Protein AF-A0A7J2I4T4-F1 (afdb_monomer_lite)

Radius of gyration: 37.4 Å; chains: 1; bounding box: 77×26×112 Å

Sequence (108 aa):
MDVRVFKGRRGITGLETAIILIAFVIVASVFAFTVLNMGFLTTQTAQSTIQSGTQQAASSIQLAGAVIAYDTNDDDKVDKIEIYVKLSPGKQAVDLSEGKLIVSYTNA

Secondary structure (DSSP, 8-state):
------------HHHHHHHHHHHHHHHHHHHHHHHHHHHHHHHHHHHHHHHHHHHHHH--EEEEEEEEEE-SSSSSS--EEEEEEEE-TT-------TTT--------

Foldseek 3Di:
DDDDDPPDDDDCVVVVVVVVVVVVVVVVVVVVVVVVVVVVVVVVVVVVVVVVVLLVVQFDKDWDDDWDFDDDDPPPDTPDIDTHIDGHPVPRDDDPDPPPDDDDDDDD

pLDDT: mean 86.08, std 11.53, range [45.41, 97.75]

Structure (mmCIF, N/CA/C/O backbone):
data_AF-A0A7J2I4T4-F1
#
_entry.id   AF-A0A7J2I4T4-F1
#
loop_
_atom_site.group_PDB
_atom_site.id
_atom_site.type_symbol
_atom_site.label_atom_id
_atom_site.label_alt_id
_atom_site.label_comp_id
_atom_site.label_asym_id
_atom_site.label_entity_id
_atom_site.label_seq_id
_atom_site.pdbx_PDB_ins_code
_atom_site.Cartn_x
_atom_site.Cartn_y
_atom_site.Cartn_z
_atom_site.occupancy
_atom_site.B_iso_or_equiv
_atom_site.auth_seq_id
_atom_site.auth_comp_id
_atom_site.auth_asym_id
_atom_site.auth_atom_id
_atom_site.pdbx_PDB_model_num
ATOM 1 N N . MET A 1 1 ? -43.041 -12.199 77.133 1.00 45.41 1 MET A N 1
ATOM 2 C CA . MET A 1 1 ? -42.011 -11.627 76.241 1.00 45.41 1 MET A CA 1
ATOM 3 C C . MET A 1 1 ? -42.693 -11.333 74.922 1.00 45.41 1 MET A C 1
ATOM 5 O O . MET A 1 1 ? -43.063 -12.266 74.228 1.00 45.41 1 MET A O 1
ATOM 9 N N . ASP A 1 2 ? -42.978 -10.061 74.662 1.00 45.47 2 ASP A N 1
ATOM 10 C CA . ASP A 1 2 ? -43.795 -9.622 73.530 1.00 45.47 2 ASP A CA 1
ATOM 11 C C . ASP A 1 2 ? -42.860 -9.108 72.424 1.00 45.47 2 ASP A C 1
ATOM 13 O O . ASP A 1 2 ? -42.199 -8.078 72.584 1.00 45.47 2 ASP A O 1
ATOM 17 N N . VAL A 1 3 ? -42.708 -9.884 71.349 1.00 55.00 3 VAL A N 1
ATOM 18 C CA . VAL A 1 3 ? -41.794 -9.571 70.241 1.00 55.00 3 VAL A CA 1
ATOM 19 C C . VAL A 1 3 ? -42.540 -8.710 69.228 1.00 55.00 3 VAL A C 1
ATOM 21 O O . VAL A 1 3 ? -43.280 -9.201 68.379 1.00 55.00 3 VAL A O 1
ATOM 24 N N . ARG A 1 4 ? -42.329 -7.393 69.304 1.00 60.44 4 ARG A N 1
ATOM 25 C CA . ARG A 1 4 ? -42.817 -6.440 68.301 1.00 60.44 4 ARG A CA 1
ATOM 26 C C . ARG A 1 4 ? -41.905 -6.470 67.074 1.00 60.44 4 ARG A C 1
ATOM 28 O O . ARG A 1 4 ? -40.789 -5.961 67.107 1.00 60.44 4 ARG A O 1
ATOM 35 N N . VAL A 1 5 ? -42.392 -7.050 65.980 1.00 64.00 5 VAL A N 1
ATOM 36 C CA . VAL A 1 5 ? -41.721 -7.027 64.672 1.00 64.00 5 VAL A CA 1
ATOM 37 C C . VAL A 1 5 ? -41.942 -5.659 64.019 1.00 64.00 5 VAL A C 1
ATOM 39 O O . VAL A 1 5 ? -43.061 -5.310 63.643 1.00 64.00 5 VAL A O 1
ATOM 42 N N . PHE A 1 6 ? -40.873 -4.874 63.867 1.00 59.88 6 PHE A N 1
ATOM 43 C CA . PHE A 1 6 ? -40.893 -3.620 63.111 1.00 59.88 6 PHE A CA 1
ATOM 44 C C . PHE A 1 6 ? -41.103 -3.907 61.617 1.00 59.88 6 PHE A C 1
ATOM 46 O O . PHE A 1 6 ? -40.205 -4.363 60.911 1.00 59.88 6 PHE A O 1
ATOM 53 N N . LYS A 1 7 ? -42.303 -3.613 61.112 1.00 63.28 7 LYS A N 1
ATOM 54 C CA . LYS A 1 7 ? -42.648 -3.687 59.686 1.00 63.28 7 LYS A CA 1
ATOM 55 C C . LYS A 1 7 ? -42.208 -2.384 59.000 1.00 63.28 7 LYS A C 1
ATOM 57 O O . LYS A 1 7 ? -43.015 -1.497 58.748 1.00 63.28 7 LYS A O 1
ATOM 62 N N . GLY A 1 8 ? -40.904 -2.231 58.771 1.00 61.56 8 GLY A N 1
ATOM 63 C CA . GLY A 1 8 ? -40.309 -1.029 58.180 1.00 61.56 8 GLY A CA 1
ATOM 64 C C . GLY A 1 8 ? -39.909 -1.205 56.713 1.00 61.56 8 GLY A C 1
ATOM 65 O O . GLY A 1 8 ? -38.981 -1.944 56.419 1.00 61.56 8 GLY A O 1
ATOM 66 N N . ARG A 1 9 ? -40.568 -0.449 55.821 1.00 64.06 9 ARG A N 1
ATOM 67 C CA . ARG A 1 9 ? -40.080 0.009 54.498 1.00 64.06 9 ARG A CA 1
ATOM 68 C C . ARG A 1 9 ? -39.808 -1.073 53.436 1.00 64.06 9 ARG A C 1
ATOM 70 O O . ARG A 1 9 ? -38.677 -1.322 53.042 1.00 64.06 9 ARG A O 1
ATOM 77 N N . ARG A 1 10 ? -40.882 -1.622 52.862 1.00 61.34 10 ARG A N 1
ATOM 78 C CA . ARG A 1 10 ? -40.864 -2.306 51.554 1.00 61.34 10 ARG A CA 1
ATOM 79 C C . ARG A 1 10 ? -41.648 -1.468 50.542 1.00 61.34 10 ARG A C 1
ATOM 81 O O . ARG A 1 10 ? -42.846 -1.669 50.396 1.00 61.34 10 ARG A O 1
ATOM 88 N N . GLY A 1 11 ? -41.003 -0.484 49.917 1.00 61.66 11 GLY A N 1
ATOM 89 C CA . GLY A 1 11 ? -41.691 0.400 48.964 1.00 61.66 11 GLY A CA 1
ATOM 90 C C . GLY A 1 11 ? -40.820 1.408 48.210 1.00 61.66 11 GLY A C 1
ATOM 91 O O . GLY A 1 11 ? -41.341 2.444 47.820 1.00 61.66 11 GLY A O 1
ATOM 92 N N . ILE A 1 12 ? -39.512 1.160 48.043 1.00 62.72 12 ILE A N 1
ATOM 93 C CA . ILE A 1 12 ? -38.582 2.116 47.388 1.00 62.72 12 ILE A CA 1
ATOM 94 C C . ILE A 1 12 ? -37.738 1.462 46.267 1.00 62.72 12 ILE A C 1
ATOM 96 O O . ILE A 1 12 ? -37.098 2.152 45.481 1.00 62.72 12 ILE A O 1
ATOM 100 N N . THR A 1 13 ? -37.835 0.144 46.069 1.00 75.88 13 THR A N 1
ATOM 101 C CA . THR A 1 13 ? -36.988 -0.594 45.110 1.00 75.88 13 THR A CA 1
ATOM 102 C C . THR A 1 13 ? -37.237 -0.237 43.636 1.00 75.88 13 THR A C 1
ATOM 104 O O . THR A 1 13 ? -36.400 -0.521 42.782 1.00 75.88 13 THR A O 1
ATOM 107 N N . GLY A 1 14 ? -38.375 0.389 43.307 1.00 82.25 14 GLY A N 1
ATOM 108 C CA . GLY A 1 14 ? -38.704 0.837 41.945 1.00 82.25 14 GLY A CA 1
ATOM 109 C C . GLY A 1 14 ? -37.942 2.091 41.505 1.00 82.25 14 GLY A C 1
ATOM 110 O O . GLY A 1 14 ? -37.525 2.197 40.356 1.00 82.25 14 GLY A O 1
ATOM 111 N N . LEU A 1 15 ? -37.713 3.031 42.427 1.00 84.62 15 LEU A N 1
ATOM 112 C CA . LEU A 1 15 ? -36.935 4.237 42.135 1.00 84.62 15 LEU A CA 1
ATOM 113 C C . LEU A 1 15 ? -35.454 3.882 41.943 1.00 84.62 15 LEU A C 1
ATOM 115 O O . LEU A 1 15 ? -34.813 4.347 41.007 1.00 84.62 15 LEU A O 1
ATOM 119 N N . GLU A 1 16 ? -34.929 3.014 42.808 1.00 84.12 16 GLU A N 1
ATOM 120 C CA . GLU A 1 16 ? -33.537 2.558 42.758 1.00 84.12 16 GLU A CA 1
ATOM 121 C C . GLU A 1 16 ? -33.250 1.786 41.463 1.00 84.12 16 GLU A C 1
ATOM 123 O O . GLU A 1 16 ? -32.250 2.042 40.794 1.00 84.12 16 GLU A O 1
ATOM 128 N N . THR A 1 17 ? -34.167 0.908 41.043 1.00 89.31 17 THR A N 1
ATOM 129 C CA . THR A 1 17 ? -34.049 0.200 39.757 1.00 89.31 17 THR A CA 1
ATOM 130 C C . THR A 1 17 ? -34.174 1.136 38.555 1.00 89.31 17 THR A C 1
ATOM 132 O O . THR A 1 17 ? -33.437 0.961 37.586 1.00 89.31 17 THR A O 1
ATOM 135 N N . ALA A 1 18 ? -35.023 2.167 38.617 1.00 92.00 18 ALA A N 1
ATOM 136 C CA . ALA A 1 18 ? -35.123 3.169 37.555 1.00 92.00 18 ALA A CA 1
ATOM 137 C C . ALA A 1 18 ? -33.825 3.979 37.386 1.00 92.00 18 ALA A C 1
ATOM 139 O O . ALA A 1 18 ? -33.389 4.210 36.259 1.00 92.00 18 ALA A O 1
ATOM 140 N N . ILE A 1 19 ? -33.167 4.362 38.486 1.00 92.12 19 ILE A N 1
ATOM 141 C CA . ILE A 1 19 ? -31.879 5.074 38.445 1.00 92.12 19 ILE A CA 1
ATOM 142 C C . ILE A 1 19 ? -30.794 4.196 37.806 1.00 92.12 19 ILE A C 1
ATOM 144 O O . ILE A 1 19 ? -30.054 4.664 36.939 1.00 92.12 19 ILE A O 1
ATOM 148 N N . ILE A 1 20 ? -30.729 2.913 38.180 1.00 92.69 20 ILE A N 1
ATOM 149 C CA . ILE A 1 20 ? -29.788 1.950 37.587 1.00 92.69 20 ILE A CA 1
ATOM 150 C C . ILE A 1 20 ? -30.050 1.790 36.081 1.00 92.69 20 ILE A C 1
ATOM 152 O O . ILE A 1 20 ? -29.105 1.750 35.294 1.00 92.69 20 ILE A O 1
ATOM 156 N N . LEU A 1 21 ? -31.318 1.752 35.664 1.00 95.00 21 LEU A N 1
ATOM 157 C CA . LEU A 1 21 ? -31.700 1.625 34.257 1.00 95.00 21 LEU A CA 1
ATOM 158 C C . LEU A 1 21 ? -31.268 2.850 33.437 1.00 95.00 21 LEU A C 1
ATOM 160 O O . LEU A 1 21 ? -30.693 2.689 32.363 1.00 95.00 21 LEU A O 1
ATOM 164 N N . ILE A 1 22 ? -31.468 4.065 33.958 1.00 94.94 22 ILE A N 1
ATOM 165 C CA . ILE A 1 22 ? -31.006 5.299 33.301 1.00 94.94 22 ILE A CA 1
ATOM 166 C C . ILE A 1 22 ? -29.479 5.289 33.161 1.00 94.94 22 ILE A C 1
ATOM 168 O O . ILE A 1 22 ? -28.960 5.549 32.075 1.00 94.94 22 ILE A O 1
ATOM 172 N N . ALA A 1 23 ? -28.755 4.939 34.228 1.00 96.25 23 ALA A N 1
ATOM 173 C CA . ALA A 1 23 ? -27.297 4.848 34.193 1.00 96.25 23 ALA A CA 1
ATOM 174 C C . ALA A 1 23 ? -26.813 3.819 33.154 1.00 96.25 23 ALA A C 1
ATOM 176 O O . ALA A 1 23 ? -25.896 4.103 32.383 1.00 96.25 23 ALA A O 1
ATOM 177 N N . PHE A 1 24 ? -27.467 2.658 33.076 1.00 96.31 24 PHE A N 1
ATOM 178 C CA . PHE A 1 24 ? -27.150 1.621 32.096 1.00 96.31 24 PHE A CA 1
ATOM 179 C C . PHE A 1 24 ? -27.355 2.100 30.651 1.00 96.31 24 PHE A C 1
ATOM 181 O O . PHE A 1 24 ? -26.477 1.915 29.808 1.00 96.31 24 PHE A O 1
ATOM 188 N N . VAL A 1 25 ? -28.474 2.775 30.368 1.00 97.12 25 VAL A N 1
ATOM 189 C CA . VAL A 1 25 ? -28.770 3.317 29.031 1.00 97.12 25 VAL A CA 1
ATOM 190 C C . VAL A 1 25 ? -27.765 4.397 28.628 1.00 97.12 25 VAL A C 1
ATOM 192 O O . VAL A 1 25 ? -27.334 4.423 27.474 1.00 97.12 25 VAL A O 1
ATOM 195 N N . ILE A 1 26 ? -27.343 5.262 29.555 1.00 97.44 26 ILE A N 1
ATOM 196 C CA . ILE A 1 26 ? -26.336 6.295 29.274 1.00 97.44 26 ILE A CA 1
ATOM 197 C C . ILE A 1 26 ? -24.994 5.652 28.911 1.00 97.44 26 ILE A C 1
ATOM 199 O O . ILE A 1 26 ? -24.409 6.007 27.889 1.00 97.44 26 ILE A O 1
ATOM 203 N N . VAL A 1 27 ? -24.527 4.674 29.696 1.00 97.31 27 VAL A N 1
ATOM 204 C CA . VAL A 1 27 ? -23.267 3.964 29.413 1.00 97.31 27 VAL A CA 1
ATOM 205 C C . VAL A 1 27 ? -23.337 3.253 28.061 1.00 97.31 27 VAL A C 1
ATOM 207 O O . VAL A 1 27 ? -22.414 3.382 27.257 1.00 97.31 27 VAL A O 1
ATOM 210 N N . ALA A 1 28 ? -24.450 2.572 27.769 1.00 97.75 28 ALA A N 1
ATOM 211 C CA . ALA A 1 28 ? -24.669 1.926 26.478 1.00 97.75 28 ALA A CA 1
ATOM 212 C C . ALA A 1 28 ? -24.659 2.933 25.313 1.00 97.75 28 ALA A C 1
ATOM 214 O O . ALA A 1 28 ? -24.062 2.662 24.274 1.00 97.75 28 ALA A O 1
ATOM 215 N N . SER A 1 29 ? -25.261 4.112 25.493 1.00 96.69 29 SER A N 1
ATOM 216 C CA . SER A 1 29 ? -25.330 5.159 24.463 1.00 96.69 29 SER A CA 1
ATOM 217 C C . SER A 1 29 ? -23.962 5.776 24.170 1.00 96.69 29 SER A C 1
ATOM 219 O O . SER A 1 29 ? -23.590 5.938 23.009 1.00 96.69 29 SER A O 1
ATOM 221 N N . VAL A 1 30 ? -23.181 6.081 25.212 1.00 97.19 30 VAL A N 1
ATOM 222 C CA . VAL A 1 30 ? -21.817 6.614 25.055 1.00 97.19 30 VAL A CA 1
ATOM 223 C C . VAL A 1 30 ? -20.905 5.572 24.408 1.00 97.19 30 VAL A C 1
ATOM 225 O O . VAL A 1 30 ? -20.136 5.911 23.511 1.00 97.19 30 VAL A O 1
ATOM 228 N N . PHE A 1 31 ? -21.027 4.300 24.798 1.00 96.56 31 PHE A N 1
ATOM 229 C CA . PHE A 1 31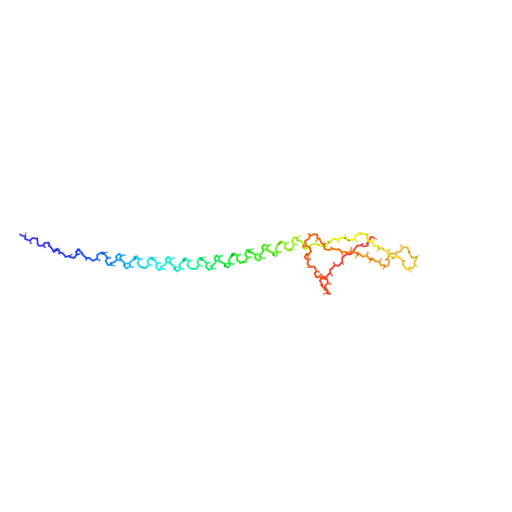 ? -20.283 3.208 24.173 1.00 96.56 31 PHE A CA 1
ATOM 230 C C . PHE A 1 31 ? -20.660 3.016 22.697 1.00 96.56 31 PHE A C 1
ATOM 232 O O . PHE A 1 31 ? -19.784 2.896 21.847 1.00 96.56 31 PHE A O 1
ATOM 239 N N . ALA A 1 32 ? -21.951 3.056 22.357 1.00 96.94 32 ALA A N 1
ATOM 240 C CA . ALA A 1 32 ? -22.393 2.975 20.966 1.00 96.94 32 ALA A CA 1
ATOM 241 C C . ALA A 1 32 ? -21.835 4.135 20.124 1.00 96.94 32 ALA A C 1
ATOM 243 O O . ALA A 1 32 ? -21.363 3.918 19.010 1.00 96.94 32 ALA A O 1
ATOM 244 N N . PHE A 1 33 ? -21.823 5.356 20.665 1.00 96.19 33 PHE A N 1
ATOM 245 C CA . PHE A 1 33 ? -21.260 6.520 19.981 1.00 96.19 33 PHE A CA 1
ATOM 246 C C . PHE A 1 33 ? -19.753 6.383 19.727 1.00 96.19 33 PHE A C 1
ATOM 248 O O . PHE A 1 33 ? -19.288 6.651 18.618 1.00 96.19 33 PHE A O 1
ATOM 255 N N . THR A 1 34 ? -18.973 5.942 20.719 1.00 95.56 34 THR A N 1
ATOM 256 C CA . THR A 1 34 ? -17.524 5.756 20.542 1.00 95.56 34 THR A CA 1
ATOM 257 C C . THR A 1 34 ? -17.216 4.638 19.549 1.00 95.56 34 THR A C 1
ATOM 259 O O . THR A 1 34 ? -16.352 4.817 18.691 1.00 95.56 34 THR A O 1
ATOM 262 N N . VAL A 1 35 ? -17.961 3.530 19.598 1.00 96.94 35 VAL A N 1
ATOM 263 C CA . VAL A 1 35 ? -17.839 2.425 18.636 1.00 96.94 35 VAL A CA 1
ATOM 264 C C . VAL A 1 35 ? -18.180 2.878 17.219 1.00 96.94 35 VAL A C 1
ATOM 266 O O . VAL A 1 35 ? -17.432 2.559 16.300 1.00 96.94 35 VAL A O 1
ATOM 269 N N . LEU A 1 36 ? -19.252 3.649 17.020 1.00 96.50 36 LEU A N 1
ATOM 270 C CA . LEU A 1 36 ? -19.621 4.158 15.694 1.00 96.50 36 LEU A CA 1
ATOM 271 C C . LEU A 1 36 ? -18.562 5.109 15.130 1.00 96.50 36 LEU A C 1
ATOM 273 O O . LEU A 1 36 ? -18.169 4.964 13.976 1.00 96.50 36 LEU A O 1
ATOM 277 N N . ASN A 1 37 ? -18.051 6.038 15.940 1.00 95.12 37 ASN A N 1
ATOM 278 C CA . ASN A 1 37 ? -17.012 6.966 15.489 1.00 95.12 37 ASN A CA 1
ATOM 279 C C . ASN A 1 37 ? -15.710 6.250 15.125 1.00 95.12 37 ASN A C 1
ATOM 281 O O . ASN A 1 37 ? -15.121 6.534 14.081 1.00 95.12 37 ASN A O 1
ATOM 285 N N . MET A 1 38 ? -15.280 5.288 15.947 1.00 95.56 38 MET A N 1
ATOM 286 C CA . MET A 1 38 ? -14.132 4.444 15.615 1.00 95.56 38 MET A CA 1
ATOM 287 C C . MET A 1 38 ? -14.411 3.603 14.366 1.00 95.56 38 MET A C 1
ATOM 289 O O . MET A 1 38 ? -13.572 3.547 13.474 1.00 95.56 38 MET A O 1
ATOM 293 N N . GLY A 1 39 ? -15.610 3.029 14.244 1.00 95.75 39 GLY A N 1
ATOM 294 C CA . GLY A 1 39 ? -16.031 2.255 13.078 1.00 95.75 39 GLY A CA 1
ATOM 295 C C . GLY A 1 39 ? -15.996 3.065 11.781 1.00 95.75 39 GLY A C 1
ATOM 296 O O . GLY A 1 39 ? -15.512 2.572 10.760 1.00 95.75 39 GLY A O 1
ATOM 297 N N . PHE A 1 40 ? -16.430 4.327 11.810 1.00 95.56 40 PHE A N 1
ATOM 298 C CA . PHE A 1 40 ? -16.343 5.217 10.654 1.00 95.56 40 PHE A CA 1
ATOM 299 C C . PHE A 1 40 ? -14.900 5.558 10.289 1.00 95.56 40 PHE A C 1
ATOM 301 O O . PHE A 1 40 ? -14.554 5.477 9.112 1.00 95.56 40 PHE A O 1
ATOM 308 N N . LEU A 1 41 ? -14.040 5.865 11.265 1.00 95.75 41 LEU A N 1
ATOM 309 C CA . LEU A 1 41 ? -12.618 6.116 11.008 1.00 95.75 41 LEU A CA 1
ATOM 310 C C . LEU A 1 41 ? -11.919 4.879 10.423 1.00 95.75 41 LEU A C 1
ATOM 312 O O . LEU A 1 41 ? -11.183 4.984 9.439 1.00 95.75 41 LEU A O 1
ATOM 316 N N . THR A 1 42 ? -12.177 3.697 10.986 1.00 95.56 42 THR A N 1
ATOM 317 C CA . THR A 1 42 ? -11.665 2.424 10.468 1.00 95.56 42 THR A CA 1
ATOM 318 C C . THR A 1 42 ? -12.141 2.182 9.041 1.00 95.56 42 THR A C 1
ATOM 320 O O . THR A 1 42 ? -11.334 1.822 8.190 1.00 95.56 42 THR A O 1
ATOM 323 N N . THR A 1 43 ? -13.418 2.433 8.747 1.00 96.00 43 THR A N 1
ATOM 324 C CA . THR A 1 43 ? -13.977 2.253 7.399 1.00 96.00 43 THR A CA 1
ATOM 325 C C . THR A 1 43 ? -13.358 3.227 6.396 1.00 96.00 43 THR A C 1
ATOM 327 O O . THR A 1 43 ? -12.977 2.810 5.305 1.00 96.00 43 THR A O 1
ATOM 330 N N . GLN A 1 44 ? -13.184 4.500 6.763 1.00 96.25 44 GLN A N 1
ATOM 331 C CA . GLN A 1 44 ? -12.509 5.495 5.917 1.00 96.25 44 GLN A CA 1
ATOM 332 C C . GLN A 1 44 ? -11.054 5.101 5.634 1.00 96.25 44 GLN A C 1
ATOM 334 O O . GLN A 1 44 ? -10.593 5.156 4.494 1.00 96.25 44 GLN A O 1
ATOM 339 N N . THR A 1 45 ? -10.341 4.642 6.663 1.00 95.69 45 THR A N 1
ATOM 340 C CA . THR A 1 45 ? -8.945 4.199 6.540 1.00 95.69 45 THR A CA 1
ATOM 341 C C . THR A 1 45 ? -8.841 2.944 5.671 1.00 95.69 45 THR A C 1
ATOM 343 O O . THR A 1 45 ? -7.977 2.863 4.797 1.00 95.69 45 THR A O 1
ATOM 346 N N . ALA A 1 46 ? -9.755 1.987 5.850 1.00 96.44 46 ALA A N 1
ATOM 347 C CA . ALA A 1 46 ? -9.854 0.795 5.017 1.00 96.44 46 ALA A CA 1
ATOM 348 C C . ALA A 1 46 ? -10.133 1.161 3.553 1.00 96.44 46 ALA A C 1
ATOM 350 O O . ALA A 1 46 ? -9.444 0.671 2.663 1.00 96.44 46 ALA A O 1
ATOM 351 N N . GLN A 1 47 ? -11.074 2.074 3.294 1.00 95.62 47 GLN A N 1
ATOM 352 C CA . GLN A 1 47 ? -11.380 2.541 1.943 1.00 95.62 47 GLN A CA 1
ATOM 353 C C . GLN A 1 47 ? -10.168 3.214 1.284 1.00 95.62 47 GLN A C 1
ATOM 355 O O . GLN A 1 47 ? -9.835 2.882 0.148 1.00 95.62 47 GLN A O 1
ATOM 360 N N . SER A 1 48 ? -9.476 4.103 2.003 1.00 95.19 48 SER A N 1
ATOM 361 C CA . SER A 1 48 ? -8.251 4.756 1.523 1.00 95.19 48 SER A CA 1
ATOM 362 C C . SER A 1 48 ? -7.143 3.743 1.208 1.00 95.19 48 SER A C 1
ATOM 364 O O . SER A 1 48 ? -6.491 3.819 0.165 1.00 95.19 48 SER A O 1
ATOM 366 N N . THR A 1 49 ? -6.979 2.730 2.061 1.00 95.25 49 THR A N 1
ATOM 367 C CA . THR A 1 49 ? -5.976 1.671 1.877 1.00 95.25 49 THR A CA 1
ATOM 368 C C . THR A 1 49 ? -6.309 0.785 0.678 1.00 95.25 49 THR A C 1
ATOM 370 O O . THR A 1 49 ? -5.424 0.469 -0.111 1.00 95.25 49 THR A O 1
ATOM 373 N N . ILE A 1 50 ? -7.581 0.421 0.490 1.00 94.56 50 ILE A N 1
ATOM 374 C CA . ILE A 1 50 ? -8.048 -0.351 -0.672 1.00 94.56 50 ILE A CA 1
ATOM 375 C C . ILE A 1 50 ? -7.818 0.433 -1.965 1.00 94.56 50 ILE A C 1
ATOM 377 O O . ILE A 1 50 ? -7.323 -0.128 -2.944 1.00 94.56 50 ILE A O 1
ATOM 381 N N . GLN A 1 51 ? -8.151 1.726 -1.976 1.00 91.06 51 GLN A N 1
ATOM 382 C CA . GLN A 1 51 ? -7.914 2.589 -3.132 1.00 91.06 51 GLN A CA 1
ATOM 383 C C . GLN A 1 51 ? -6.422 2.693 -3.441 1.00 91.06 51 GLN A C 1
ATOM 385 O O . GLN A 1 51 ? -6.028 2.436 -4.574 1.00 91.06 51 GLN A O 1
ATOM 390 N N . SER A 1 52 ? -5.595 2.984 -2.437 1.00 90.56 52 SER A N 1
ATOM 391 C CA . SER A 1 52 ? -4.140 3.089 -2.592 1.00 90.56 52 SER A CA 1
ATOM 392 C C . SER A 1 52 ? -3.518 1.763 -3.038 1.00 90.56 52 SER A C 1
ATOM 394 O O . SER A 1 52 ? -2.689 1.747 -3.938 1.00 90.56 52 SER A O 1
ATOM 396 N N . GLY A 1 53 ? -3.959 0.631 -2.484 1.00 89.62 53 GLY A N 1
ATOM 397 C CA . GLY A 1 53 ? -3.493 -0.700 -2.879 1.00 89.62 53 GLY A CA 1
ATOM 398 C C . GLY A 1 53 ? -3.893 -1.067 -4.308 1.00 89.62 53 GLY A C 1
ATOM 399 O O . GLY A 1 53 ? -3.084 -1.608 -5.057 1.00 89.62 53 GLY A O 1
ATOM 400 N N . THR A 1 54 ? -5.112 -0.712 -4.720 1.00 88.00 54 THR A N 1
ATOM 401 C CA . THR A 1 54 ? -5.572 -0.900 -6.106 1.00 88.00 54 THR A CA 1
ATOM 402 C C . THR A 1 54 ? -4.782 -0.017 -7.067 1.00 88.00 54 THR A C 1
ATOM 404 O O . THR A 1 54 ? -4.360 -0.480 -8.126 1.00 88.00 54 THR A O 1
ATOM 407 N N . GLN A 1 55 ? -4.546 1.244 -6.694 1.00 86.31 55 GLN A N 1
ATOM 408 C CA . GLN A 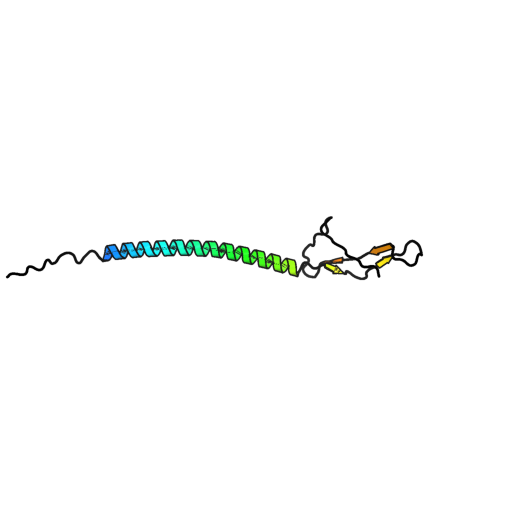1 55 ? -3.729 2.164 -7.480 1.00 86.31 55 GLN A CA 1
ATOM 409 C C . GLN A 1 55 ? -2.292 1.653 -7.602 1.00 86.31 55 GLN A C 1
ATOM 411 O O . GLN A 1 55 ? -1.769 1.633 -8.710 1.00 86.31 55 GLN A O 1
ATOM 416 N N . GLN A 1 56 ? -1.702 1.149 -6.515 1.00 84.81 56 GLN A N 1
ATOM 417 C CA . GLN A 1 56 ? -0.356 0.576 -6.504 1.00 84.81 56 GLN A CA 1
ATOM 418 C C . GLN A 1 56 ? -0.249 -0.693 -7.368 1.00 84.81 56 GLN A C 1
ATOM 420 O O . GLN A 1 56 ? 0.732 -0.894 -8.080 1.00 84.81 56 GLN A O 1
ATOM 425 N N . ALA A 1 57 ? -1.264 -1.561 -7.331 1.00 85.69 57 ALA A N 1
ATOM 426 C CA . ALA A 1 57 ? -1.309 -2.753 -8.177 1.00 85.69 57 ALA A CA 1
ATOM 427 C C . ALA A 1 57 ? -1.423 -2.391 -9.669 1.00 85.69 57 ALA A C 1
ATOM 429 O O . ALA A 1 57 ? -0.850 -3.062 -10.528 1.00 85.69 57 ALA A O 1
ATOM 430 N N . ALA A 1 58 ? -2.139 -1.308 -9.980 1.00 82.94 58 ALA A N 1
ATOM 431 C CA . ALA A 1 58 ? -2.274 -0.784 -11.334 1.00 82.94 58 ALA A CA 1
ATOM 432 C C . ALA A 1 58 ? -1.091 0.104 -11.776 1.00 82.94 58 ALA A C 1
ATOM 434 O O . ALA A 1 58 ? -0.907 0.308 -12.978 1.00 82.94 58 ALA A O 1
ATOM 435 N N . SER A 1 59 ? -0.282 0.623 -10.846 1.00 83.38 59 SER A N 1
ATOM 436 C CA . SER A 1 59 ? 0.880 1.474 -11.122 1.00 83.38 59 SER A CA 1
ATOM 437 C C . SER A 1 59 ? 2.092 0.622 -11.487 1.00 83.38 59 SER A C 1
ATOM 439 O O . SER A 1 59 ? 3.057 0.488 -10.736 1.00 83.38 59 SER A O 1
ATOM 441 N N . SER A 1 60 ? 2.030 0.013 -12.663 1.00 84.44 60 SER A N 1
ATOM 442 C CA . SER A 1 60 ? 3.184 -0.616 -13.296 1.00 84.44 60 SER A CA 1
ATOM 443 C C . SER A 1 60 ? 3.473 0.056 -14.632 1.00 84.44 60 SER A C 1
ATOM 445 O O . SER A 1 60 ? 2.570 0.507 -15.343 1.00 84.44 60 SER A O 1
ATOM 447 N N . ILE A 1 61 ? 4.761 0.145 -14.949 1.00 87.44 61 ILE A N 1
ATOM 448 C CA . ILE A 1 61 ? 5.257 0.611 -16.238 1.00 87.44 61 ILE A CA 1
ATOM 449 C C . ILE A 1 61 ? 5.596 -0.624 -17.070 1.00 87.44 61 ILE A C 1
ATOM 451 O O . ILE A 1 61 ? 6.226 -1.559 -16.582 1.00 87.44 61 ILE A O 1
ATOM 455 N N . GLN A 1 62 ? 5.167 -0.626 -18.326 1.00 87.69 62 GLN A N 1
ATOM 456 C CA . GLN A 1 62 ? 5.471 -1.673 -19.293 1.00 87.69 62 GLN A CA 1
ATOM 457 C C . GLN A 1 62 ? 6.273 -1.092 -20.450 1.00 87.69 62 GLN A C 1
ATOM 459 O O . GLN A 1 62 ? 6.068 0.057 -20.845 1.00 87.69 62 GLN A O 1
ATOM 464 N N . LEU A 1 63 ? 7.140 -1.911 -21.040 1.00 89.31 63 LEU A N 1
ATOM 465 C CA . LEU A 1 63 ? 7.823 -1.564 -22.279 1.00 89.31 63 LEU A CA 1
ATOM 466 C C . LEU A 1 63 ? 6.792 -1.372 -23.406 1.00 89.31 63 LEU A C 1
ATOM 468 O O . LEU A 1 63 ? 5.872 -2.177 -23.586 1.00 89.31 63 LEU A O 1
ATOM 472 N N . ALA A 1 64 ? 6.936 -0.290 -24.160 1.00 88.38 64 ALA A N 1
ATOM 473 C CA . ALA A 1 64 ? 6.100 0.047 -25.299 1.00 88.38 64 ALA A CA 1
ATOM 474 C C . ALA A 1 64 ? 6.869 -0.197 -26.604 1.00 88.38 64 ALA A C 1
ATOM 476 O O . ALA A 1 64 ? 7.340 0.736 -27.239 1.00 88.38 64 ALA A O 1
ATOM 477 N N . GLY A 1 65 ? 6.972 -1.462 -27.015 1.00 87.06 65 GLY A N 1
ATOM 478 C CA . GLY A 1 65 ? 7.669 -1.845 -28.247 1.00 87.06 65 GLY A CA 1
ATOM 479 C C . GLY A 1 65 ? 9.088 -2.341 -27.988 1.00 87.06 65 GLY A C 1
ATOM 480 O O . GLY A 1 65 ? 9.331 -2.976 -26.966 1.00 87.06 65 GLY A O 1
ATOM 481 N N . ALA A 1 66 ? 9.994 -2.112 -28.937 1.00 88.81 66 ALA A N 1
ATOM 482 C CA . ALA A 1 66 ? 11.387 -2.541 -28.842 1.00 88.81 66 ALA A CA 1
ATOM 483 C C . ALA A 1 66 ? 12.255 -1.499 -28.116 1.00 88.81 66 ALA A C 1
ATOM 485 O O . ALA A 1 66 ? 11.965 -0.304 -28.150 1.00 88.81 66 ALA A O 1
ATOM 486 N N . VAL A 1 67 ? 13.335 -1.967 -27.489 1.00 90.81 67 VAL A N 1
ATOM 487 C CA . VAL A 1 67 ? 14.434 -1.111 -27.024 1.00 90.81 67 VAL A CA 1
ATOM 488 C C . VAL A 1 67 ? 15.357 -0.855 -28.210 1.00 90.81 67 VAL A C 1
ATOM 490 O O . VAL A 1 67 ? 15.747 -1.805 -28.888 1.00 90.81 67 VAL A O 1
ATOM 493 N N . ILE A 1 68 ? 15.687 0.409 -28.466 1.00 91.38 68 ILE A N 1
ATOM 494 C CA . ILE A 1 68 ? 16.546 0.804 -29.585 1.00 91.38 68 ILE A CA 1
ATOM 495 C C . ILE A 1 68 ? 17.905 1.212 -29.023 1.00 91.38 68 ILE A C 1
ATOM 497 O O . ILE A 1 68 ? 17.977 2.040 -28.118 1.00 91.38 68 ILE A O 1
ATOM 501 N N . ALA A 1 69 ? 18.972 0.625 -29.554 1.00 90.75 69 ALA A N 1
ATOM 502 C CA . ALA A 1 69 ? 20.345 0.982 -29.231 1.00 90.75 69 ALA A CA 1
ATOM 503 C C . ALA A 1 69 ? 20.983 1.677 -30.438 1.00 90.75 69 ALA A C 1
ATOM 505 O O . ALA A 1 69 ? 20.754 1.268 -31.576 1.00 90.75 69 ALA A O 1
ATOM 506 N N . TYR A 1 70 ? 21.765 2.717 -30.176 1.00 90.62 70 TYR A N 1
ATOM 507 C CA . TYR A 1 70 ? 22.496 3.470 -31.184 1.00 90.62 70 TYR A CA 1
ATOM 508 C C . TYR A 1 70 ? 23.995 3.357 -30.913 1.00 90.62 70 TYR A C 1
ATOM 510 O O . TYR A 1 70 ? 24.430 3.593 -29.784 1.00 90.62 70 TYR A O 1
ATOM 518 N N . ASP A 1 71 ? 24.743 3.036 -31.962 1.00 91.19 71 ASP A N 1
ATOM 519 C CA . ASP A 1 71 ? 26.181 3.274 -32.090 1.00 91.19 71 ASP A CA 1
ATOM 520 C C . ASP A 1 71 ? 26.334 4.532 -32.957 1.00 91.19 71 ASP A C 1
ATOM 522 O O . ASP A 1 71 ? 25.685 4.657 -34.002 1.00 91.19 71 ASP A O 1
ATOM 526 N N . THR A 1 72 ? 27.086 5.514 -32.470 1.00 89.69 72 THR A N 1
ATOM 527 C CA . THR A 1 72 ? 27.282 6.805 -33.138 1.00 89.69 72 THR A CA 1
ATOM 528 C C . THR A 1 72 ? 28.711 7.025 -33.622 1.00 89.69 72 THR A C 1
ATOM 530 O O . THR A 1 72 ? 28.979 8.068 -34.224 1.00 89.69 72 THR A O 1
ATOM 533 N N . ASN A 1 73 ? 29.625 6.090 -33.360 1.00 90.25 73 ASN A N 1
ATOM 534 C CA . ASN A 1 73 ? 31.056 6.275 -33.585 1.00 90.25 73 ASN A CA 1
ATOM 535 C C . ASN A 1 73 ? 31.764 5.061 -34.229 1.00 90.25 73 ASN A C 1
ATOM 537 O O . ASN A 1 73 ? 32.990 5.102 -34.357 1.00 90.25 73 ASN A O 1
ATOM 541 N N . ASP A 1 74 ? 31.007 4.057 -34.691 1.00 84.12 74 ASP A N 1
ATOM 542 C CA . ASP A 1 74 ? 31.490 2.849 -35.382 1.00 84.12 74 ASP A CA 1
ATOM 543 C C . ASP A 1 74 ? 32.532 2.062 -34.556 1.00 84.12 74 ASP A C 1
ATOM 545 O O . ASP A 1 74 ? 33.407 1.388 -35.110 1.00 84.12 74 ASP A O 1
ATOM 549 N N . ASP A 1 75 ? 32.483 2.160 -33.222 1.00 90.31 75 ASP A N 1
ATOM 550 C CA . ASP A 1 75 ? 33.378 1.429 -32.318 1.00 90.31 75 ASP A CA 1
ATOM 551 C C . ASP A 1 75 ? 32.818 0.065 -31.871 1.00 90.31 75 ASP A C 1
ATOM 553 O O . ASP A 1 75 ? 33.411 -0.592 -31.004 1.00 90.31 75 ASP A O 1
ATOM 557 N N . ASP A 1 76 ? 31.704 -0.355 -32.485 1.00 85.38 76 ASP A N 1
ATOM 558 C CA . ASP A 1 76 ? 30.909 -1.543 -32.170 1.00 85.38 76 ASP A CA 1
ATOM 559 C C . ASP A 1 76 ? 30.361 -1.542 -30.726 1.00 85.38 76 ASP A C 1
ATOM 561 O O . ASP A 1 76 ? 30.028 -2.599 -30.170 1.00 85.38 76 ASP A O 1
ATOM 565 N N . LYS A 1 77 ? 30.245 -0.369 -30.083 1.00 87.69 77 LYS A N 1
ATOM 566 C CA . LYS A 1 77 ? 29.639 -0.211 -28.754 1.00 87.69 77 LYS A CA 1
ATOM 567 C C . LYS A 1 77 ? 28.385 0.652 -28.796 1.00 87.69 77 LYS A C 1
ATOM 569 O O . LYS A 1 77 ? 28.147 1.481 -29.664 1.00 87.69 77 LYS A O 1
ATOM 574 N N . VAL A 1 78 ? 27.535 0.431 -27.797 1.00 88.06 78 VAL A N 1
ATOM 575 C CA . VAL A 1 78 ? 26.284 1.175 -27.643 1.00 88.06 78 VAL A CA 1
ATOM 576 C C . VAL A 1 78 ? 26.551 2.490 -26.917 1.00 88.06 78 VAL A C 1
ATOM 578 O O . VAL A 1 78 ? 26.902 2.485 -25.738 1.00 88.06 78 VAL A O 1
ATOM 581 N N . ASP A 1 79 ? 26.291 3.606 -27.593 1.00 89.62 79 ASP A N 1
ATOM 582 C CA . ASP A 1 79 ? 26.401 4.955 -27.030 1.00 89.62 79 ASP A CA 1
ATOM 583 C C . ASP A 1 79 ? 25.095 5.423 -26.378 1.00 89.62 79 ASP A C 1
ATOM 585 O O . ASP A 1 79 ? 25.095 6.122 -25.361 1.00 89.62 79 ASP A O 1
ATOM 589 N N . LYS A 1 80 ? 23.949 5.060 -26.968 1.00 88.81 80 LYS A N 1
ATOM 590 C CA . LYS A 1 80 ? 22.631 5.522 -26.517 1.00 88.81 80 LYS A CA 1
ATOM 591 C C . LYS A 1 80 ? 21.609 4.400 -26.551 1.00 88.81 80 LYS A C 1
ATOM 593 O O . LYS A 1 80 ? 21.530 3.643 -27.513 1.00 88.81 80 LYS A O 1
ATOM 598 N N . ILE A 1 81 ? 20.765 4.357 -25.524 1.00 90.06 81 ILE A N 1
ATOM 599 C CA . ILE A 1 81 ? 19.615 3.458 -25.444 1.00 90.06 81 ILE A CA 1
ATOM 600 C C . ILE A 1 81 ? 18.343 4.304 -25.361 1.00 90.06 81 ILE A C 1
ATOM 602 O O . ILE A 1 81 ? 18.213 5.161 -24.488 1.00 90.06 81 ILE A O 1
ATOM 606 N N . GLU A 1 82 ? 17.394 4.050 -26.257 1.00 91.12 82 GLU A N 1
ATOM 607 C CA . GLU A 1 82 ? 16.044 4.607 -26.217 1.00 91.12 82 GLU A CA 1
ATOM 608 C C . GLU A 1 82 ? 15.036 3.529 -25.809 1.00 91.12 82 GLU A C 1
ATOM 610 O O . GLU A 1 82 ? 14.918 2.471 -26.433 1.00 91.12 82 GLU A O 1
ATOM 615 N N . ILE A 1 83 ? 14.301 3.814 -24.732 1.00 90.81 83 ILE A N 1
ATOM 616 C CA . ILE A 1 83 ? 13.301 2.921 -24.152 1.00 90.81 83 ILE A CA 1
ATOM 617 C C . ILE A 1 83 ? 11.959 3.640 -24.178 1.00 90.81 83 ILE A C 1
ATOM 619 O O . ILE A 1 83 ? 11.741 4.609 -23.450 1.00 90.81 83 ILE A O 1
ATOM 623 N N . TYR A 1 84 ? 11.032 3.134 -24.983 1.00 90.50 84 TYR A N 1
ATOM 624 C CA . TYR A 1 84 ? 9.647 3.576 -24.928 1.00 90.50 84 TYR A CA 1
ATOM 625 C C . TYR A 1 84 ? 8.920 2.825 -23.822 1.00 90.50 84 TYR A C 1
ATOM 627 O O . TYR A 1 84 ? 8.949 1.595 -23.753 1.00 90.50 84 TYR A O 1
ATOM 635 N N . VAL A 1 85 ? 8.234 3.567 -22.960 1.00 89.56 85 VAL A N 1
ATOM 636 C CA . VAL A 1 85 ? 7.463 3.011 -21.851 1.00 89.56 85 VAL A CA 1
ATOM 637 C C . VAL A 1 85 ? 6.020 3.491 -21.901 1.00 89.56 85 VAL A C 1
ATOM 639 O O . VAL A 1 85 ? 5.730 4.610 -22.319 1.00 89.56 85 VAL A O 1
ATOM 642 N N . LYS A 1 86 ? 5.097 2.634 -21.471 1.00 88.25 86 LYS A N 1
ATOM 643 C CA . LYS A 1 86 ? 3.672 2.940 -21.317 1.00 88.25 86 LYS A CA 1
ATOM 644 C C . LYS A 1 86 ? 3.195 2.536 -19.930 1.00 88.25 86 LYS A C 1
ATOM 646 O O . LYS A 1 86 ? 3.765 1.655 -19.290 1.00 88.25 86 LYS A O 1
ATOM 651 N N . LEU A 1 87 ? 2.099 3.140 -19.494 1.00 87.62 87 LEU A N 1
ATOM 652 C CA . LEU A 1 87 ? 1.401 2.710 -18.287 1.00 87.62 87 LEU A CA 1
ATOM 653 C C . LEU A 1 87 ? 0.652 1.396 -18.547 1.00 87.62 87 LEU A C 1
ATOM 655 O O . LEU A 1 87 ? 0.081 1.201 -19.626 1.00 87.62 87 LEU A O 1
ATOM 659 N N . SER A 1 88 ? 0.628 0.513 -17.550 1.00 83.38 88 SER A N 1
ATOM 660 C 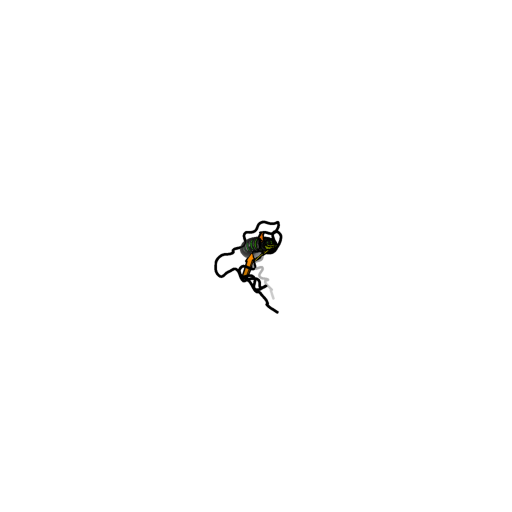CA . SER A 1 88 ? -0.199 -0.695 -17.561 1.00 83.38 88 SER A CA 1
ATOM 661 C C . SER A 1 88 ? -1.696 -0.379 -17.729 1.00 83.38 88 SER A C 1
ATOM 663 O O . SER A 1 88 ? -2.155 0.721 -17.383 1.00 83.38 88 SER A O 1
ATOM 665 N N . PRO A 1 89 ? -2.502 -1.339 -18.230 1.00 72.69 89 PRO A N 1
ATOM 666 C CA . PRO A 1 89 ? -3.959 -1.222 -18.241 1.00 72.69 89 PRO A CA 1
ATOM 667 C C . PRO A 1 89 ? -4.465 -0.942 -16.817 1.00 72.69 89 PRO A C 1
ATOM 669 O O . PRO A 1 89 ? -4.276 -1.751 -15.918 1.00 72.69 89 PRO A O 1
ATOM 672 N N . GLY A 1 90 ? -5.042 0.241 -16.603 1.00 72.12 90 GLY A N 1
ATOM 673 C CA . GLY A 1 90 ? -5.305 0.795 -15.266 1.00 72.12 90 GLY A CA 1
ATOM 674 C C . GLY A 1 90 ? -4.911 2.271 -15.147 1.00 72.12 90 GLY A C 1
ATOM 675 O O . GLY A 1 90 ? -5.493 2.986 -14.334 1.00 72.12 90 GLY A O 1
ATOM 676 N N . LYS A 1 91 ? -4.001 2.737 -16.023 1.00 68.19 91 LYS A N 1
ATOM 677 C CA . LYS A 1 91 ? -3.671 4.155 -16.290 1.00 68.19 91 LYS A CA 1
ATOM 678 C C . LYS A 1 91 ? -3.427 5.009 -15.035 1.00 68.19 91 LYS A C 1
ATOM 680 O O . LYS A 1 91 ? -3.751 6.194 -15.030 1.00 68.19 91 LYS A O 1
ATOM 685 N N . GLN A 1 92 ? -2.853 4.429 -13.984 1.00 82.94 92 GLN A N 1
ATOM 686 C CA . GLN A 1 92 ? -2.389 5.221 -12.848 1.00 82.94 92 GLN A CA 1
ATOM 687 C C . GLN A 1 92 ? -1.126 5.974 -13.249 1.00 82.94 92 GLN A C 1
ATOM 689 O O . GLN A 1 92 ? -0.204 5.376 -13.802 1.00 82.94 92 GLN A O 1
ATOM 694 N N . ALA A 1 93 ? -1.115 7.287 -13.023 1.00 83.12 93 ALA A N 1
ATOM 695 C CA . ALA A 1 93 ? 0.029 8.123 -13.353 1.00 83.12 93 ALA A CA 1
ATOM 696 C C . ALA A 1 93 ? 1.231 7.704 -12.496 1.00 83.12 93 ALA A C 1
ATOM 698 O O . ALA A 1 93 ? 1.124 7.617 -11.274 1.00 83.12 93 ALA A O 1
ATOM 699 N N . VAL A 1 94 ? 2.366 7.445 -13.144 1.00 85.69 94 VAL A N 1
ATOM 700 C CA . VAL A 1 94 ? 3.636 7.191 -12.462 1.00 85.69 94 VAL A CA 1
ATOM 701 C C . VAL A 1 94 ? 4.505 8.427 -12.618 1.00 85.69 94 VAL A C 1
ATOM 703 O O . VAL A 1 94 ? 4.646 8.956 -13.720 1.00 85.69 94 VAL A O 1
ATOM 706 N N . ASP A 1 95 ? 5.048 8.897 -11.502 1.00 86.88 95 ASP A N 1
ATOM 707 C CA . ASP A 1 95 ? 5.887 10.085 -11.471 1.00 86.88 95 ASP A CA 1
ATOM 708 C C . ASP A 1 95 ? 7.311 9.754 -11.934 1.00 86.88 95 ASP A C 1
ATOM 710 O O . ASP A 1 95 ? 7.975 8.884 -11.368 1.00 86.88 95 ASP A O 1
ATOM 714 N N . LEU A 1 96 ? 7.763 10.459 -12.970 1.00 86.81 96 LEU A N 1
ATOM 715 C CA . LEU A 1 96 ? 9.102 10.355 -13.551 1.00 86.81 96 LEU A CA 1
ATOM 716 C C . LEU A 1 96 ? 9.914 11.640 -13.329 1.00 86.81 96 LEU A C 1
ATOM 718 O O . LEU A 1 96 ? 10.860 11.907 -14.069 1.00 86.81 96 LEU A O 1
ATOM 722 N N . SER A 1 97 ? 9.540 12.457 -12.339 1.00 89.12 97 SER A N 1
ATOM 723 C CA . SER A 1 97 ? 10.304 13.64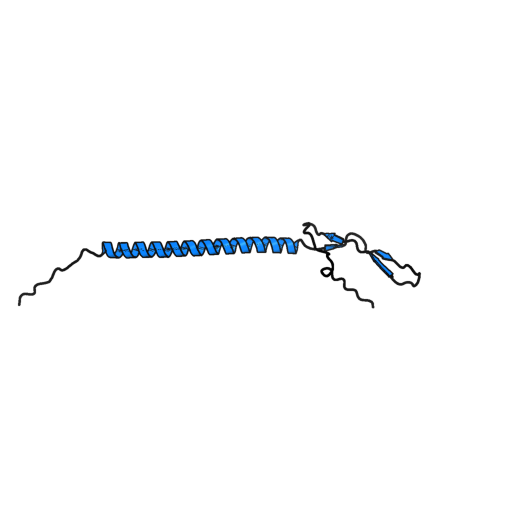1 -11.955 1.00 89.12 97 SER A CA 1
ATOM 724 C C . SER A 1 97 ? 11.749 13.293 -11.584 1.00 89.12 97 SER A C 1
ATOM 726 O O . SER A 1 97 ? 12.057 12.183 -11.133 1.00 89.12 97 SER A O 1
ATOM 728 N N . GLU A 1 98 ? 12.628 14.286 -11.697 1.00 84.44 98 GLU A N 1
ATOM 729 C CA . GLU A 1 98 ? 14.034 14.176 -11.313 1.00 84.44 98 GLU A CA 1
ATOM 730 C C . GLU A 1 98 ? 14.190 13.602 -9.889 1.00 84.44 98 GLU A C 1
ATOM 732 O O . GLU A 1 98 ? 13.476 13.987 -8.961 1.00 84.44 98 GLU A O 1
ATOM 737 N N . GLY A 1 99 ? 15.079 12.616 -9.732 1.00 85.94 99 GLY A N 1
ATOM 738 C CA . GLY A 1 99 ? 15.361 11.950 -8.453 1.00 85.94 99 GLY A CA 1
ATOM 739 C C . GLY A 1 99 ? 14.418 10.806 -8.049 1.00 85.94 99 GLY A C 1
ATOM 740 O O . GLY A 1 99 ? 14.709 10.129 -7.065 1.00 85.94 99 GLY A O 1
ATOM 741 N N . LYS A 1 100 ? 13.323 10.546 -8.782 1.00 86.69 100 LYS A N 1
ATOM 742 C CA . LYS A 1 100 ? 12.409 9.413 -8.500 1.00 86.69 100 LYS A CA 1
ATOM 743 C C . LYS A 1 100 ? 12.607 8.212 -9.421 1.00 86.69 100 LYS A C 1
ATOM 745 O O . LYS A 1 100 ? 12.353 7.080 -9.013 1.00 86.69 100 LYS A O 1
ATOM 750 N N . LEU A 1 101 ? 13.068 8.448 -10.647 1.00 86.94 101 LEU A N 1
ATOM 751 C CA . LEU A 1 101 ? 13.395 7.390 -11.597 1.00 86.94 101 LEU A CA 1
ATOM 752 C C . LEU A 1 101 ? 14.817 6.874 -11.348 1.00 86.94 101 LEU A C 1
ATOM 754 O O . LEU A 1 101 ? 15.776 7.641 -11.401 1.00 86.94 101 LEU A O 1
ATOM 758 N N . ILE A 1 102 ? 14.951 5.565 -11.126 1.00 87.56 102 ILE A N 1
ATOM 759 C CA . ILE A 1 102 ? 16.241 4.879 -11.006 1.00 87.56 102 ILE A CA 1
ATOM 760 C C . ILE A 1 102 ? 16.383 3.917 -12.182 1.00 87.56 102 ILE A C 1
ATOM 762 O O . ILE A 1 102 ? 15.520 3.069 -12.405 1.00 87.56 102 ILE A O 1
ATOM 766 N N . VAL A 1 103 ? 17.494 4.030 -12.909 1.00 86.75 103 VAL A N 1
ATOM 767 C CA . VAL A 1 103 ? 17.886 3.095 -13.968 1.00 86.75 103 VAL A CA 1
ATOM 768 C C . VAL A 1 103 ? 19.173 2.408 -13.529 1.00 86.75 103 VAL A C 1
ATOM 770 O O . VAL A 1 103 ? 20.157 3.072 -13.214 1.00 86.75 103 VAL A O 1
ATOM 773 N N . SER A 1 104 ? 19.159 1.077 -13.489 1.00 90.19 104 SER A N 1
ATOM 774 C CA . SER A 1 104 ? 20.338 0.256 -13.211 1.00 90.19 104 SER A CA 1
ATOM 775 C C . SER A 1 104 ? 20.710 -0.508 -14.474 1.00 90.19 104 SER A C 1
ATOM 777 O O . SER A 1 104 ? 19.836 -1.059 -15.143 1.00 90.19 104 SER A O 1
ATOM 779 N N . TYR A 1 105 ? 21.997 -0.526 -14.804 1.00 87.94 105 TYR A N 1
ATOM 780 C CA . TYR A 1 105 ? 22.540 -1.304 -15.909 1.00 87.94 105 TYR A CA 1
ATOM 781 C C . TYR A 1 105 ? 23.717 -2.143 -15.412 1.00 87.94 105 TYR A C 1
ATOM 783 O O . TYR A 1 105 ? 24.328 -1.851 -14.384 1.00 87.94 105 TYR A O 1
ATOM 791 N N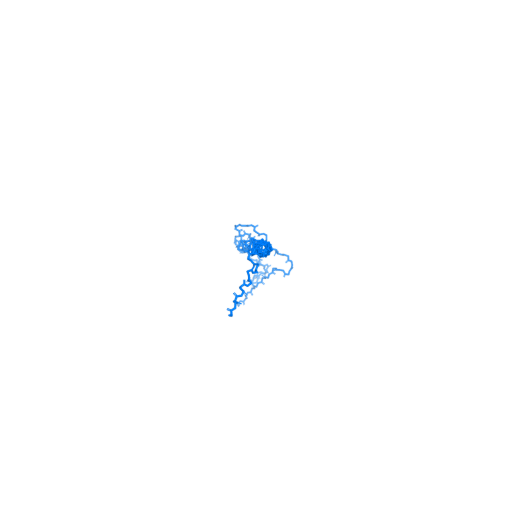 . THR A 1 106 ? 24.025 -3.212 -16.135 1.00 89.62 106 THR A N 1
ATOM 792 C CA . THR A 1 106 ? 25.206 -4.045 -15.906 1.00 89.62 106 THR A CA 1
ATOM 793 C C . THR A 1 106 ? 25.906 -4.213 -17.242 1.00 89.62 106 THR A C 1
ATOM 795 O O . THR A 1 106 ? 25.253 -4.530 -18.233 1.00 89.62 106 THR A O 1
ATOM 798 N N . ASN A 1 107 ? 27.213 -3.969 -17.260 1.00 80.88 107 ASN A N 1
ATOM 799 C CA . ASN A 1 107 ? 28.077 -4.270 -18.392 1.00 80.88 107 ASN A CA 1
ATOM 800 C C . ASN A 1 107 ? 28.911 -5.502 -18.021 1.00 80.88 107 ASN A C 1
ATOM 802 O O . ASN A 1 107 ? 29.424 -5.551 -16.900 1.00 80.88 107 ASN A O 1
ATOM 806 N N . ALA A 1 108 ? 28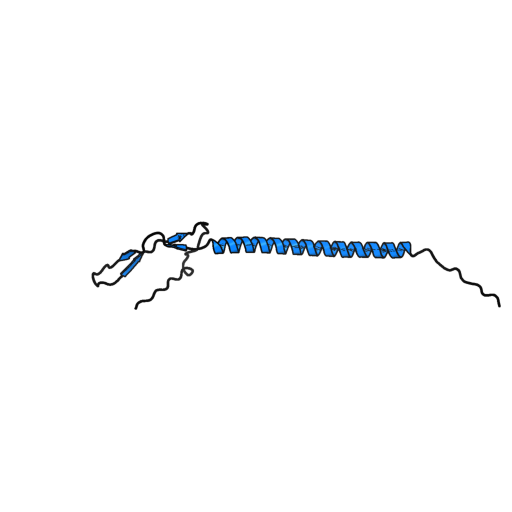.961 -6.493 -18.908 1.00 65.75 108 ALA A N 1
ATOM 807 C CA . ALA A 1 108 ? 29.717 -7.728 -18.704 1.00 65.75 108 ALA A CA 1
ATOM 808 C C . ALA A 1 108 ? 31.157 -7.575 -19.203 1.00 65.75 108 ALA A C 1
ATOM 810 O O . ALA A 1 108 ? 31.350 -6.880 -20.224 1.00 65.75 108 ALA A O 1
#